Protein AF-L7F047-F1 (afdb_monomer_lite)

Sequence (87 aa):
MVPPAPVRPQGGGVVDSIRVIRPRIAFLENVSNIRTRGLEVVLGDLAEIGYRARWVCVRATAAQPPHLRDRWFCVATPEDPDEQPRL

Foldseek 3Di:
DPPPDPDDDPDDDPLVVCLVVVDQKDKD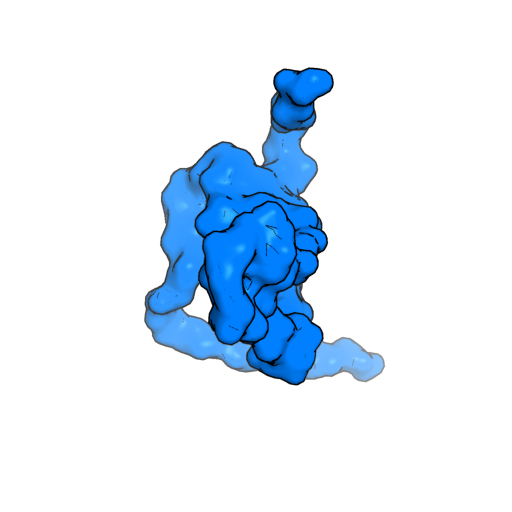KDFPCCVVVDPVVVCVSCVVSQKDKDKDWDAPVVDDDDDRRTMIMMMIGGNDDPDDPPD

InterPro domains:
  IPR001525 C-5 cytosine methyltransferase [PF00145] (15-81)
  IPR029063 S-adenosyl-L-methionine-dependent methyltransferase superfamily [G3DSA:3.40.50.150] (13-86)
  IPR029063 S-adenosyl-L-methionine-dependent methyltransferase superfamily [SSF53335] (14-80)

Structure (mmCIF, N/CA/C/O backbone):
data_AF-L7F047-F1
#
_entry.id   AF-L7F047-F1
#
loop_
_atom_site.group_PDB
_atom_site.id
_atom_site.type_symbol
_atom_site.label_atom_id
_atom_site.label_alt_id
_atom_site.label_comp_id
_atom_site.label_asym_id
_atom_site.label_entity_id
_atom_site.label_seq_id
_atom_site.pdbx_PDB_ins_code
_atom_site.Cartn_x
_atom_site.Cartn_y
_atom_site.Cartn_z
_atom_site.occupancy
_atom_site.B_iso_or_equiv
_atom_site.auth_seq_id
_atom_site.auth_comp_id
_atom_site.auth_asym_id
_atom_site.auth_atom_id
_atom_site.pdbx_PDB_model_num
ATOM 1 N N . MET A 1 1 ? -15.765 17.830 -17.622 1.00 51.53 1 MET A N 1
ATOM 2 C CA . MET A 1 1 ? -15.775 16.404 -18.005 1.00 51.53 1 MET A CA 1
ATOM 3 C C . MET A 1 1 ? -15.113 15.635 -16.874 1.00 51.53 1 MET A C 1
ATOM 5 O O . MET A 1 1 ? -13.898 15.695 -16.754 1.00 51.53 1 MET A O 1
ATOM 9 N N . VAL A 1 2 ? -15.902 15.051 -15.970 1.00 53.03 2 VAL A N 1
ATOM 10 C CA . VAL A 1 2 ? -15.371 14.188 -14.901 1.00 53.03 2 VAL A CA 1
ATOM 11 C C . VAL A 1 2 ? -14.939 12.882 -15.578 1.00 53.03 2 VAL A C 1
ATOM 13 O O . VAL A 1 2 ? -15.751 12.331 -16.325 1.00 53.03 2 VAL A O 1
ATOM 16 N N . PRO A 1 3 ? -13.684 12.421 -15.430 1.00 45.88 3 PRO A N 1
ATOM 17 C CA . PRO A 1 3 ? -13.279 11.134 -15.984 1.00 45.88 3 PRO A CA 1
ATOM 18 C C . PRO A 1 3 ? -14.171 10.028 -15.396 1.00 45.88 3 PRO A C 1
ATOM 20 O O . PRO A 1 3 ? -14.561 10.131 -14.230 1.00 45.88 3 PRO A O 1
ATOM 23 N N . PRO A 1 4 ? -14.539 8.997 -16.177 1.00 44.22 4 PRO A N 1
ATOM 24 C CA . PRO A 1 4 ? -15.351 7.905 -15.656 1.00 44.22 4 PRO A CA 1
ATOM 25 C C . PRO A 1 4 ? -14.640 7.280 -14.452 1.00 44.22 4 PRO A C 1
ATOM 27 O O . PRO A 1 4 ? -13.427 7.062 -14.493 1.00 44.22 4 PRO A O 1
ATOM 30 N N . ALA A 1 5 ? -15.393 7.021 -13.379 1.00 54.41 5 ALA A N 1
ATOM 31 C CA . ALA A 1 5 ? -14.870 6.302 -12.225 1.00 54.41 5 ALA A CA 1
ATOM 32 C C . ALA A 1 5 ? -14.261 4.971 -12.708 1.00 54.41 5 ALA A C 1
ATOM 34 O O . ALA A 1 5 ? -14.885 4.293 -13.534 1.00 54.41 5 ALA A O 1
ATOM 35 N N . PRO A 1 6 ? -13.049 4.604 -12.258 1.00 54.47 6 PRO A N 1
ATOM 36 C CA . PRO A 1 6 ? -12.423 3.361 -12.680 1.00 54.47 6 PRO A CA 1
ATOM 37 C C 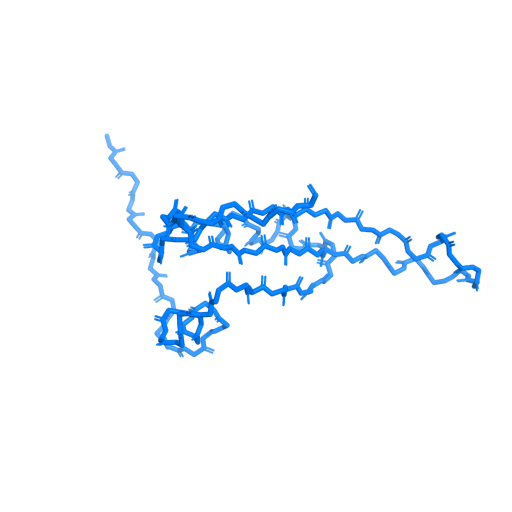. PRO A 1 6 ? -13.344 2.180 -12.346 1.00 54.47 6 PRO A C 1
ATOM 39 O O . PRO A 1 6 ? -13.840 2.052 -11.227 1.00 54.47 6 PRO A O 1
ATOM 42 N N . VAL A 1 7 ? -13.597 1.323 -13.340 1.00 53.06 7 VAL A N 1
ATOM 43 C CA . VAL A 1 7 ? -14.355 0.078 -13.160 1.00 53.06 7 VAL A CA 1
ATOM 44 C C . VAL A 1 7 ? -13.561 -0.813 -12.207 1.00 53.06 7 VAL A C 1
ATOM 46 O O . VAL A 1 7 ? -12.479 -1.284 -12.559 1.00 53.06 7 VAL A O 1
ATOM 49 N N . ARG A 1 8 ? -14.071 -1.021 -10.987 1.00 59.78 8 ARG A N 1
ATOM 50 C CA . ARG A 1 8 ? -13.390 -1.861 -9.997 1.00 59.78 8 ARG A CA 1
ATOM 51 C C . ARG A 1 8 ? -13.480 -3.342 -10.372 1.00 59.78 8 ARG A C 1
ATOM 53 O O . ARG A 1 8 ? -14.562 -3.803 -10.745 1.00 59.78 8 ARG A O 1
ATOM 60 N N . PRO A 1 9 ? -12.393 -4.117 -10.223 1.00 52.12 9 PRO A N 1
ATOM 61 C CA . PRO A 1 9 ? -12.490 -5.568 -10.245 1.00 52.12 9 PRO A CA 1
ATOM 62 C C . PRO A 1 9 ? -13.393 -6.040 -9.096 1.00 52.12 9 PRO A C 1
ATOM 64 O O . PRO A 1 9 ? -13.343 -5.525 -7.979 1.00 52.12 9 PRO A O 1
ATOM 67 N N . GLN A 1 10 ? -14.259 -7.004 -9.394 1.00 49.78 10 GLN A N 1
ATOM 68 C CA . GLN A 1 10 ? -15.264 -7.505 -8.465 1.00 49.78 10 GLN A CA 1
ATOM 69 C C . GLN A 1 10 ? -14.608 -8.447 -7.442 1.00 49.78 10 GLN A C 1
ATOM 71 O O . GLN A 1 10 ? -14.395 -9.613 -7.745 1.00 49.78 10 GLN A O 1
ATOM 76 N N . GLY A 1 11 ? -14.296 -7.916 -6.255 1.00 52.66 11 GLY A N 1
ATOM 77 C CA . GLY A 1 11 ? -14.078 -8.636 -4.991 1.00 52.66 11 GLY A CA 1
ATOM 78 C C . GLY A 1 11 ? -12.825 -9.518 -4.873 1.00 52.66 11 GLY A C 1
ATOM 79 O O . GLY A 1 11 ? -12.684 -10.516 -5.572 1.00 52.66 11 GLY A O 1
ATOM 80 N N . GLY A 1 12 ? -11.966 -9.218 -3.889 1.00 71.12 12 GLY A N 1
ATOM 81 C CA . GLY A 1 12 ? -10.949 -10.162 -3.393 1.00 71.12 12 GLY A CA 1
ATOM 82 C C . GLY A 1 12 ? -9.527 -9.614 -3.264 1.00 71.12 12 GLY A C 1
ATOM 83 O O . GLY A 1 12 ? -8.571 -10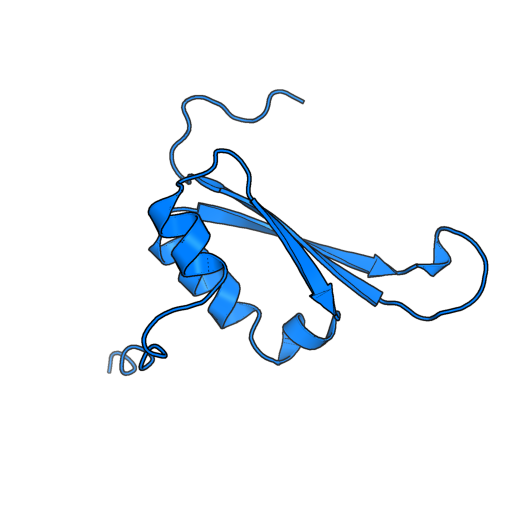.367 -3.444 1.00 71.12 12 GLY A O 1
ATOM 84 N N . GLY A 1 13 ? -9.360 -8.317 -2.992 1.00 86.50 13 GLY A N 1
ATOM 85 C CA . GLY A 1 13 ? -8.044 -7.690 -2.831 1.00 86.50 13 GLY A CA 1
ATOM 86 C C . GLY A 1 13 ? -7.652 -7.413 -1.377 1.00 86.50 13 GLY A C 1
ATOM 87 O O . GLY A 1 13 ? -8.486 -7.389 -0.475 1.00 86.50 13 GLY A O 1
ATOM 88 N N . VAL A 1 14 ? -6.371 -7.105 -1.149 1.00 91.69 14 VAL A N 1
ATOM 89 C CA . VAL A 1 14 ? -5.870 -6.687 0.176 1.00 91.69 14 VAL A CA 1
ATOM 90 C C . VAL A 1 14 ? -6.616 -5.453 0.703 1.00 91.69 14 VAL A C 1
ATOM 92 O O . VAL A 1 14 ? -6.914 -5.384 1.894 1.00 91.69 14 VAL A O 1
ATOM 95 N N . VAL A 1 15 ? -6.984 -4.505 -0.168 1.00 92.50 15 VAL A N 1
ATOM 96 C CA . VAL A 1 15 ? -7.780 -3.330 0.230 1.00 92.50 15 VAL A CA 1
ATOM 97 C C . VAL A 1 15 ? -9.169 -3.738 0.722 1.00 92.50 15 VAL A C 1
ATOM 99 O O . VAL A 1 15 ? -9.626 -3.201 1.728 1.00 92.50 15 VAL A O 1
ATOM 102 N N . ASP A 1 16 ? -9.824 -4.719 0.093 1.00 93.06 16 ASP A N 1
ATOM 103 C CA . ASP A 1 16 ? -11.122 -5.210 0.569 1.00 93.06 16 ASP A CA 1
ATOM 104 C C . ASP A 1 16 ? -11.002 -5.789 1.981 1.00 93.06 16 ASP A C 1
ATOM 106 O O . ASP A 1 16 ? -11.848 -5.519 2.835 1.00 93.06 16 ASP A O 1
ATOM 110 N N . SER A 1 17 ? -9.924 -6.533 2.257 1.00 94.81 17 SER A N 1
ATOM 111 C CA . SER A 1 17 ? -9.637 -7.037 3.603 1.00 94.81 17 SER A CA 1
ATOM 112 C C . SER A 1 17 ? -9.432 -5.897 4.602 1.00 94.81 17 SER A C 1
ATOM 114 O O . SER A 1 17 ? -10.003 -5.937 5.689 1.00 94.81 17 SER A O 1
ATOM 116 N N . ILE A 1 18 ? -8.678 -4.854 4.239 1.00 95.44 18 ILE A N 1
ATOM 117 C CA . ILE A 1 18 ? -8.476 -3.667 5.088 1.00 95.44 18 ILE A CA 1
ATOM 118 C C . ILE A 1 18 ? -9.807 -2.949 5.342 1.00 95.44 18 ILE A C 1
ATOM 120 O O . ILE A 1 18 ? -10.084 -2.553 6.473 1.00 95.44 18 ILE A O 1
ATOM 124 N N . ARG A 1 19 ? -10.664 -2.825 4.323 1.00 93.94 19 ARG A N 1
ATOM 125 C CA . ARG A 1 19 ? -11.987 -2.201 4.441 1.00 93.94 19 ARG A CA 1
ATOM 126 C C . ARG A 1 19 ? -12.889 -2.945 5.424 1.00 93.94 19 ARG A C 1
ATOM 128 O O . ARG A 1 19 ? -13.607 -2.299 6.177 1.00 93.94 19 ARG A O 1
ATOM 135 N N . VAL A 1 20 ? -12.857 -4.278 5.412 1.00 94.06 20 VAL A N 1
ATOM 136 C CA . VAL A 1 20 ? -13.682 -5.118 6.296 1.00 94.06 20 VAL A CA 1
ATOM 137 C C . VAL A 1 20 ? -13.112 -5.169 7.714 1.00 94.06 20 VAL A C 1
ATOM 139 O O . VAL A 1 20 ? -13.849 -4.983 8.675 1.00 94.06 20 VAL A O 1
ATOM 142 N N . ILE A 1 21 ? -11.805 -5.409 7.855 1.00 95.62 21 ILE A N 1
ATOM 143 C CA . ILE A 1 21 ? -11.149 -5.605 9.159 1.00 95.62 21 ILE A CA 1
ATOM 144 C C . ILE A 1 21 ? -10.947 -4.274 9.895 1.00 95.62 21 ILE A C 1
ATOM 146 O O . ILE A 1 21 ? -10.920 -4.251 11.122 1.00 95.62 21 ILE A O 1
ATOM 150 N N . ARG A 1 22 ? -10.793 -3.168 9.157 1.00 94.06 22 ARG A N 1
ATOM 151 C CA . ARG A 1 22 ? -10.491 -1.825 9.681 1.00 94.06 22 ARG A CA 1
ATOM 152 C C . ARG A 1 22 ? -9.308 -1.819 10.672 1.00 94.06 22 ARG A C 1
ATOM 154 O O . ARG A 1 22 ? -9.442 -1.318 11.789 1.00 94.06 22 ARG A O 1
ATOM 161 N N . PRO A 1 23 ? -8.127 -2.362 10.302 1.00 95.00 23 PRO A N 1
ATOM 162 C CA . PRO A 1 23 ? -6.974 -2.387 11.198 1.00 95.00 23 PRO A CA 1
ATOM 163 C C . PRO A 1 23 ? -6.470 -0.971 11.516 1.00 95.00 23 PRO A C 1
ATOM 165 O O . PRO A 1 23 ? -6.489 -0.086 10.660 1.00 95.00 23 PRO A O 1
ATOM 168 N N . ARG A 1 24 ? -5.927 -0.769 12.723 1.00 94.38 24 ARG A N 1
ATOM 169 C CA . ARG A 1 24 ? -5.276 0.502 13.106 1.00 94.38 24 ARG A CA 1
ATOM 170 C C . ARG A 1 24 ? -4.054 0.815 12.237 1.00 94.38 24 ARG A C 1
ATOM 172 O O . ARG A 1 24 ? -3.769 1.977 11.973 1.00 94.38 24 ARG A O 1
ATOM 179 N N . ILE A 1 25 ? -3.346 -0.226 11.799 1.00 95.88 25 ILE A N 1
ATOM 180 C CA . ILE A 1 25 ? -2.166 -0.136 10.938 1.00 95.88 25 ILE A CA 1
ATOM 181 C C . ILE A 1 25 ? -2.244 -1.256 9.898 1.00 95.88 25 ILE A C 1
ATOM 183 O O . ILE A 1 25 ? -2.420 -2.419 10.257 1.00 95.88 25 ILE A O 1
ATOM 187 N N . ALA A 1 26 ? -2.062 -0.914 8.625 1.00 96.44 26 ALA A N 1
ATOM 188 C CA . ALA A 1 26 ? -1.801 -1.866 7.551 1.00 96.44 26 ALA A CA 1
ATOM 189 C C . ALA A 1 26 ? -0.378 -1.655 7.017 1.00 96.44 26 ALA A C 1
ATOM 191 O O . ALA A 1 26 ? -0.018 -0.547 6.622 1.00 96.44 26 ALA A O 1
ATOM 192 N N . PHE A 1 27 ? 0.427 -2.718 7.012 1.00 97.00 27 PHE A N 1
ATOM 193 C CA . PHE A 1 27 ? 1.770 -2.725 6.436 1.00 97.00 27 PHE A CA 1
ATOM 194 C C . PHE A 1 27 ? 1.774 -3.567 5.163 1.00 97.00 27 PHE A C 1
ATOM 196 O O . PHE A 1 27 ? 1.432 -4.748 5.201 1.00 97.00 27 PHE A O 1
ATOM 203 N N . LEU A 1 28 ? 2.143 -2.953 4.043 1.00 96.00 28 LEU A N 1
ATOM 204 C CA . LEU A 1 28 ? 2.111 -3.558 2.717 1.00 96.00 28 LEU A CA 1
ATOM 205 C C . LEU A 1 28 ? 3.521 -3.620 2.131 1.00 96.00 28 LEU A C 1
ATOM 207 O O . LEU A 1 28 ? 4.291 -2.664 2.242 1.00 96.00 28 LEU A O 1
ATOM 211 N N . GLU A 1 29 ? 3.829 -4.726 1.459 1.00 94.56 29 GLU A N 1
ATOM 212 C CA . GLU A 1 29 ? 5.066 -4.928 0.703 1.00 94.56 29 GLU A CA 1
ATOM 213 C C . GLU A 1 29 ? 4.731 -5.295 -0.742 1.00 94.56 29 GLU A C 1
ATOM 215 O O . GLU A 1 29 ? 3.750 -5.990 -1.013 1.00 94.56 29 GLU A O 1
ATOM 220 N N . ASN A 1 30 ? 5.522 -4.775 -1.679 1.00 94.31 30 ASN A N 1
ATOM 221 C CA . ASN A 1 30 ? 5.491 -5.203 -3.071 1.00 94.31 30 ASN A CA 1
ATOM 222 C C . ASN A 1 30 ? 6.841 -4.922 -3.753 1.00 94.31 30 ASN A C 1
ATOM 224 O O . ASN A 1 30 ? 7.716 -4.231 -3.227 1.00 94.31 30 ASN A O 1
ATOM 228 N N . VAL A 1 31 ? 7.023 -5.411 -4.977 1.00 91.69 31 VAL A N 1
ATOM 229 C CA . VAL A 1 31 ? 8.136 -5.013 -5.844 1.00 91.69 31 VAL A CA 1
ATOM 230 C C . VAL A 1 31 ? 8.045 -3.528 -6.215 1.00 91.69 31 VAL A C 1
ATOM 232 O O . VAL A 1 31 ? 6.958 -2.989 -6.428 1.00 91.69 31 VAL A O 1
ATOM 235 N N . SER A 1 32 ? 9.192 -2.860 -6.377 1.00 91.94 32 SER A N 1
ATOM 236 C CA . SER A 1 32 ? 9.240 -1.418 -6.689 1.00 91.94 32 SER A CA 1
ATOM 237 C C . SER A 1 32 ? 8.555 -1.011 -7.997 1.00 91.94 32 SER A C 1
ATOM 239 O O . SER A 1 32 ? 8.183 0.153 -8.147 1.00 91.94 32 SER A O 1
ATOM 241 N N . ASN A 1 33 ? 8.327 -1.954 -8.921 1.00 93.62 33 ASN A N 1
ATOM 242 C CA . ASN A 1 33 ? 7.600 -1.703 -10.170 1.00 93.62 33 ASN A CA 1
ATOM 243 C C . ASN A 1 33 ? 6.146 -1.256 -9.951 1.00 93.62 33 ASN A C 1
ATOM 245 O O . ASN A 1 33 ? 5.555 -0.702 -10.874 1.00 93.62 33 ASN A O 1
ATOM 249 N N . ILE A 1 34 ? 5.576 -1.433 -8.752 1.00 93.44 34 ILE A N 1
ATOM 250 C CA . ILE A 1 34 ? 4.242 -0.908 -8.436 1.00 93.44 34 ILE A CA 1
ATOM 251 C C . ILE A 1 34 ? 4.160 0.611 -8.640 1.00 93.44 34 ILE A C 1
ATOM 253 O O . ILE A 1 34 ? 3.130 1.108 -9.082 1.00 93.44 34 ILE A O 1
ATOM 257 N N . ARG A 1 35 ? 5.269 1.343 -8.443 1.00 92.62 35 ARG A N 1
ATOM 258 C CA . ARG A 1 35 ? 5.354 2.798 -8.660 1.00 92.62 35 ARG A CA 1
ATOM 259 C C . ARG A 1 35 ? 4.880 3.261 -10.037 1.00 92.62 35 ARG A C 1
ATOM 261 O O . ARG A 1 35 ? 4.492 4.413 -10.165 1.00 92.62 35 ARG A O 1
ATOM 268 N N . THR A 1 36 ? 4.986 2.412 -11.056 1.00 92.62 36 THR A N 1
ATOM 269 C CA . THR A 1 36 ? 4.620 2.745 -12.440 1.00 92.62 36 THR A CA 1
ATOM 270 C C . THR A 1 36 ? 3.472 1.895 -12.975 1.00 92.62 36 THR A C 1
ATOM 272 O O . THR A 1 36 ? 3.099 2.052 -14.133 1.00 92.62 36 THR A O 1
ATOM 275 N N . ARG A 1 37 ? 2.941 0.962 -12.173 1.00 90.25 37 ARG A N 1
ATOM 276 C CA . ARG A 1 37 ? 1.977 -0.055 -12.623 1.00 90.25 37 ARG A CA 1
ATOM 277 C C . ARG A 1 37 ? 0.764 -0.215 -11.700 1.00 90.25 37 ARG A C 1
ATOM 279 O O . ARG A 1 37 ? 0.130 -1.264 -11.750 1.00 90.25 37 ARG A O 1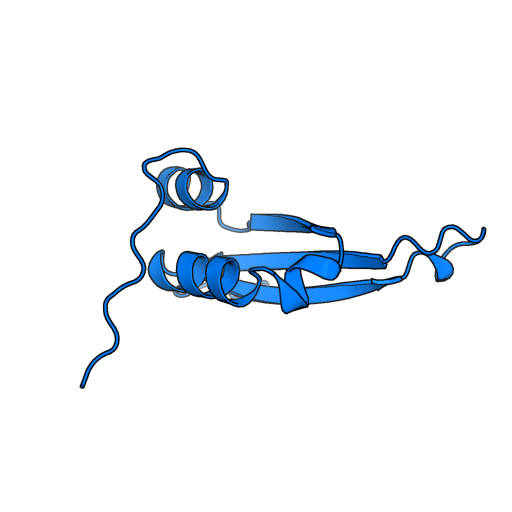
ATOM 286 N N . GLY A 1 38 ? 0.467 0.757 -10.838 1.00 89.62 38 GLY A N 1
ATOM 287 C CA . GLY A 1 38 ? -0.704 0.666 -9.958 1.00 89.62 38 GLY A CA 1
ATOM 288 C C . GLY A 1 38 ? -0.553 1.274 -8.568 1.00 89.62 38 GLY A C 1
ATOM 289 O O . GLY A 1 38 ? -1.411 1.040 -7.720 1.00 89.62 38 GLY A O 1
ATOM 290 N N . LEU A 1 39 ? 0.511 2.032 -8.291 1.00 92.88 39 LEU A N 1
ATOM 291 C CA . LEU A 1 39 ? 0.652 2.742 -7.019 1.00 92.88 39 LEU A CA 1
ATOM 292 C C . LEU A 1 39 ? -0.507 3.722 -6.808 1.00 92.88 39 LEU A C 1
ATOM 294 O O . LEU A 1 39 ? -1.066 3.789 -5.722 1.00 92.88 39 LEU A O 1
ATOM 298 N N . GLU A 1 40 ? -0.888 4.449 -7.850 1.00 93.50 40 GLU A N 1
ATOM 299 C CA . GLU A 1 40 ? -2.021 5.367 -7.864 1.00 93.50 40 GLU A CA 1
ATOM 300 C C . GLU A 1 40 ? -3.346 4.668 -7.549 1.00 93.50 40 GLU A C 1
ATOM 302 O O . GLU A 1 40 ? -4.154 5.219 -6.807 1.00 93.50 40 GLU A O 1
ATOM 307 N N . VAL A 1 41 ? -3.529 3.436 -8.036 1.00 93.12 41 VAL A N 1
ATOM 308 C CA . VAL A 1 41 ? -4.713 2.623 -7.737 1.00 93.12 41 VAL A CA 1
ATOM 309 C C . VAL A 1 41 ? -4.717 2.244 -6.262 1.00 93.12 41 VAL A C 1
ATOM 311 O O . VAL A 1 41 ? -5.682 2.534 -5.571 1.00 93.12 41 VAL A O 1
ATOM 314 N N . VAL A 1 42 ? -3.612 1.695 -5.743 1.00 93.12 42 VAL A N 1
ATOM 315 C CA . VAL A 1 42 ? -3.518 1.299 -4.327 1.00 93.12 42 VAL A CA 1
ATOM 316 C C . VAL A 1 42 ? -3.715 2.489 -3.386 1.00 93.12 42 VAL A C 1
ATOM 318 O O . VAL A 1 42 ? -4.441 2.377 -2.403 1.00 93.12 42 VAL A O 1
ATOM 321 N N . LEU A 1 43 ? -3.077 3.630 -3.664 1.00 95.25 43 LEU A N 1
ATOM 322 C CA . LEU A 1 43 ? -3.211 4.826 -2.830 1.00 95.25 43 LEU A CA 1
ATOM 323 C C . LEU A 1 43 ? -4.615 5.433 -2.923 1.00 95.25 43 LEU A C 1
ATOM 325 O O . LEU A 1 43 ? -5.142 5.861 -1.900 1.00 95.25 43 LEU A O 1
ATOM 329 N N . GLY A 1 44 ? -5.215 5.456 -4.116 1.00 94.88 44 GLY A N 1
ATOM 330 C CA . GLY A 1 44 ? -6.585 5.926 -4.314 1.00 94.88 44 GLY A CA 1
ATOM 331 C C . GLY A 1 44 ? -7.600 5.043 -3.595 1.00 94.88 44 GLY A C 1
ATOM 332 O O . GLY A 1 44 ? -8.437 5.551 -2.857 1.00 94.88 44 GLY A O 1
ATOM 333 N N . ASP A 1 45 ? -7.462 3.727 -3.731 1.00 94.81 45 ASP A N 1
ATOM 334 C CA . ASP A 1 45 ? -8.311 2.743 -3.068 1.00 94.81 45 ASP A CA 1
ATOM 335 C C . ASP A 1 45 ? -8.200 2.834 -1.534 1.00 94.81 45 ASP A C 1
ATOM 337 O O . ASP A 1 45 ? -9.219 2.810 -0.846 1.00 94.81 45 ASP A O 1
ATOM 341 N N . LEU A 1 46 ? -6.985 2.988 -0.985 1.00 95.12 46 LEU A N 1
ATOM 342 C CA . LEU A 1 46 ? -6.770 3.214 0.451 1.00 95.12 46 LEU A CA 1
ATOM 343 C C . LEU A 1 46 ? -7.411 4.526 0.927 1.00 95.12 46 LEU A C 1
ATOM 345 O O . LEU A 1 46 ? -8.090 4.529 1.954 1.00 95.12 46 LEU A O 1
ATOM 349 N N . ALA A 1 47 ? -7.234 5.619 0.182 1.00 94.81 47 ALA A N 1
ATOM 350 C CA . ALA A 1 47 ? -7.842 6.906 0.514 1.00 94.81 47 ALA A CA 1
ATOM 351 C C . ALA A 1 47 ? -9.375 6.826 0.497 1.00 94.81 47 ALA A C 1
ATOM 353 O O . ALA A 1 47 ? -10.036 7.330 1.399 1.00 94.81 47 ALA A O 1
ATOM 354 N N . GLU A 1 48 ? -9.952 6.125 -0.477 1.00 94.81 48 GLU A N 1
ATOM 355 C CA . GLU A 1 48 ? -11.401 5.973 -0.602 1.00 94.81 48 GLU A CA 1
ATOM 356 C C . GLU A 1 48 ? -12.025 5.180 0.556 1.00 94.81 48 GLU A C 1
ATOM 358 O O . GLU A 1 48 ? -13.161 5.445 0.946 1.00 94.81 48 GLU A O 1
ATOM 363 N N . ILE A 1 49 ? -11.280 4.245 1.155 1.00 93.81 49 ILE A N 1
ATOM 364 C CA . ILE A 1 49 ? -11.708 3.543 2.376 1.00 93.81 49 ILE A CA 1
ATOM 365 C C . ILE A 1 49 ? -11.297 4.277 3.669 1.00 93.81 49 ILE A C 1
ATOM 367 O O . ILE A 1 49 ? -11.388 3.709 4.763 1.00 93.81 49 ILE A O 1
ATOM 371 N N . GLY A 1 50 ? -10.850 5.532 3.560 1.00 94.81 50 GLY A N 1
ATOM 372 C CA . GLY A 1 50 ? -10.525 6.408 4.683 1.00 94.81 50 GLY A CA 1
ATOM 373 C C . GLY A 1 50 ? -9.201 6.076 5.365 1.00 94.81 50 GLY A C 1
ATOM 374 O O . GLY A 1 50 ? -9.113 6.163 6.590 1.00 94.81 50 GLY A O 1
ATOM 375 N N . TYR A 1 51 ? -8.190 5.646 4.605 1.00 95.06 51 TYR A N 1
ATOM 376 C CA . TYR A 1 51 ? -6.824 5.448 5.087 1.00 95.06 51 TYR A CA 1
ATOM 377 C C . TYR A 1 51 ? -5.855 6.436 4.440 1.00 95.06 51 TYR A C 1
ATOM 379 O O . TYR A 1 51 ? -5.745 6.529 3.220 1.00 95.06 51 TYR A O 1
ATOM 387 N N . ARG A 1 52 ? -5.039 7.083 5.272 1.00 95.62 52 ARG A N 1
ATOM 388 C CA . ARG A 1 52 ? -3.840 7.793 4.831 1.00 95.62 52 ARG A CA 1
ATOM 389 C C . ARG A 1 52 ? -2.680 6.814 4.737 1.00 95.62 52 ARG A C 1
ATOM 391 O O . ARG A 1 52 ? -2.437 6.034 5.654 1.00 95.62 52 ARG A O 1
ATOM 398 N N . ALA A 1 53 ? -1.902 6.923 3.666 1.00 95.44 53 ALA A N 1
ATOM 399 C CA . ALA A 1 53 ? -0.755 6.066 3.413 1.00 95.44 53 ALA A CA 1
ATOM 400 C C . ALA A 1 53 ? 0.549 6.865 3.274 1.00 95.44 53 ALA A C 1
ATOM 402 O O . ALA A 1 53 ? 0.592 7.931 2.659 1.00 95.44 53 ALA A O 1
ATOM 403 N N . ARG A 1 54 ? 1.639 6.320 3.819 1.00 96.31 54 ARG A N 1
ATOM 404 C CA . ARG A 1 54 ? 3.021 6.731 3.537 1.00 96.31 54 ARG A CA 1
ATOM 405 C C . ARG A 1 54 ? 3.770 5.539 2.969 1.00 96.31 54 ARG A C 1
ATOM 407 O O . ARG A 1 54 ? 3.537 4.408 3.388 1.00 96.31 54 ARG A O 1
ATOM 414 N N . TRP A 1 55 ? 4.673 5.778 2.029 1.00 96.31 55 TRP A N 1
ATOM 415 C CA . TRP A 1 55 ? 5.409 4.703 1.377 1.00 96.31 55 TRP A CA 1
ATOM 416 C C . TRP A 1 55 ? 6.839 5.109 1.041 1.00 96.31 55 TRP A C 1
ATOM 418 O O . TRP A 1 55 ? 7.165 6.291 0.945 1.00 96.31 55 TRP A O 1
ATOM 428 N N . VAL A 1 56 ? 7.692 4.105 0.862 1.00 94.06 56 VAL A N 1
ATOM 429 C CA . VAL A 1 56 ? 9.097 4.263 0.487 1.00 94.06 56 VAL A CA 1
ATOM 430 C C . VAL A 1 56 ? 9.554 3.051 -0.322 1.00 94.06 56 VAL A C 1
ATOM 432 O O . VAL A 1 56 ? 9.036 1.949 -0.146 1.00 94.06 56 VAL A O 1
ATOM 435 N N . CYS A 1 57 ? 10.532 3.234 -1.209 1.00 92.06 57 CYS A N 1
ATOM 436 C CA . CYS A 1 57 ? 11.258 2.111 -1.798 1.00 92.06 57 CYS A CA 1
ATOM 437 C C . CYS A 1 57 ? 12.609 1.960 -1.102 1.00 92.06 57 CYS A C 1
ATOM 439 O O . CYS A 1 57 ? 13.391 2.909 -1.068 1.00 92.06 57 CYS A O 1
ATOM 441 N N . VAL A 1 58 ? 12.889 0.771 -0.578 1.00 86.44 58 VAL A N 1
ATOM 442 C CA . VAL A 1 58 ? 14.156 0.448 0.083 1.00 86.44 58 VAL A CA 1
ATOM 443 C C . VAL A 1 58 ? 14.928 -0.530 -0.791 1.00 86.44 58 VAL A C 1
ATOM 445 O O . VAL A 1 58 ? 14.374 -1.516 -1.283 1.00 86.44 58 VAL A O 1
ATOM 448 N N . ARG A 1 59 ? 16.216 -0.243 -0.990 1.00 76.81 59 ARG A N 1
ATOM 449 C CA . ARG A 1 59 ? 17.144 -1.131 -1.695 1.00 76.81 59 ARG A CA 1
ATOM 450 C C . ARG A 1 59 ? 17.806 -2.061 -0.688 1.00 76.81 59 ARG A C 1
ATOM 452 O O . ARG A 1 59 ? 18.350 -1.592 0.310 1.00 76.81 59 ARG A O 1
ATOM 459 N N . ALA A 1 60 ? 17.813 -3.362 -0.970 1.00 65.69 60 ALA A N 1
ATOM 460 C CA . ALA A 1 60 ? 18.420 -4.366 -0.092 1.00 65.69 60 ALA A CA 1
ATOM 461 C C . ALA A 1 60 ? 19.944 -4.202 0.097 1.00 65.69 60 ALA A C 1
ATOM 463 O O . ALA A 1 60 ? 20.504 -4.765 1.026 1.00 65.69 60 ALA A O 1
ATOM 464 N N . THR A 1 61 ? 20.622 -3.372 -0.703 1.00 58.44 61 THR A N 1
ATOM 465 C CA . THR A 1 61 ? 22.066 -3.097 -0.569 1.00 58.44 61 THR A CA 1
ATOM 466 C C . THR A 1 61 ? 22.468 -2.377 0.729 1.00 58.44 61 THR A C 1
ATOM 468 O O . THR A 1 61 ? 23.655 -2.157 0.940 1.00 58.44 61 THR A O 1
ATOM 471 N N . ALA A 1 62 ? 21.520 -2.022 1.605 1.00 57.03 62 ALA A N 1
ATOM 472 C CA . ALA A 1 62 ? 21.806 -1.592 2.977 1.00 57.03 62 ALA A CA 1
ATOM 473 C C . ALA A 1 62 ? 22.258 -2.750 3.905 1.00 57.03 62 ALA A C 1
ATOM 475 O O . ALA A 1 62 ? 22.751 -2.485 4.997 1.00 57.03 62 ALA A O 1
ATOM 476 N N . ALA A 1 63 ? 22.144 -4.014 3.469 1.00 55.41 63 ALA A N 1
ATOM 477 C CA . ALA A 1 63 ? 22.705 -5.197 4.126 1.00 55.41 63 ALA A CA 1
ATOM 478 C C . ALA A 1 63 ? 23.279 -6.154 3.052 1.00 55.41 63 ALA A C 1
ATOM 480 O O . ALA A 1 63 ? 22.546 -6.670 2.216 1.00 55.41 63 ALA A O 1
ATOM 481 N N . GLN A 1 64 ? 24.605 -6.332 3.012 1.00 50.78 64 GLN A N 1
ATOM 482 C CA . GLN A 1 64 ? 25.359 -7.147 2.027 1.00 50.78 64 GLN A CA 1
ATOM 483 C C . GLN A 1 64 ? 24.788 -8.587 1.916 1.00 50.78 64 GLN A C 1
ATOM 485 O O . GLN A 1 64 ? 24.556 -9.148 2.988 1.00 50.78 64 GLN A O 1
ATOM 490 N N . PRO A 1 65 ? 24.582 -9.246 0.733 1.00 54.59 65 PRO A N 1
ATOM 491 C CA . PRO A 1 65 ? 25.229 -9.159 -0.603 1.00 54.59 65 PRO A CA 1
ATOM 492 C C . PRO A 1 65 ? 24.246 -8.844 -1.791 1.00 54.59 65 PRO A C 1
ATOM 494 O O . PRO A 1 65 ? 23.054 -8.642 -1.561 1.00 54.59 65 PRO A O 1
ATOM 497 N N . PRO A 1 66 ? 24.692 -8.747 -3.076 1.00 53.16 66 PRO A N 1
ATOM 498 C CA . PRO A 1 66 ? 24.020 -7.985 -4.138 1.00 53.16 66 PRO A CA 1
ATOM 499 C C . PRO A 1 66 ? 22.898 -8.763 -4.837 1.00 53.16 66 PRO A C 1
ATOM 501 O O . PRO A 1 66 ? 23.012 -9.186 -5.985 1.00 53.16 66 PRO A O 1
ATOM 504 N N . HIS A 1 67 ? 21.755 -8.874 -4.179 1.00 57.62 67 HIS A N 1
ATOM 505 C CA . HIS A 1 67 ? 20.498 -8.941 -4.911 1.00 57.62 67 HIS A CA 1
ATOM 506 C C . HIS A 1 67 ? 19.929 -7.522 -4.956 1.00 57.62 67 HIS A C 1
ATOM 508 O O . HIS A 1 67 ? 19.667 -6.930 -3.910 1.00 57.62 67 HIS A O 1
ATOM 514 N N . LEU A 1 68 ? 19.745 -6.959 -6.158 1.00 59.81 68 LEU A N 1
ATOM 515 C CA . LEU A 1 68 ? 19.075 -5.667 -6.392 1.00 59.81 68 LEU A CA 1
ATOM 516 C C . LEU A 1 68 ? 17.570 -5.797 -6.106 1.00 59.81 68 LEU A C 1
ATOM 518 O O . LEU A 1 68 ? 16.716 -5.644 -6.979 1.00 59.81 68 LEU A O 1
ATOM 522 N N . ARG A 1 69 ? 17.232 -6.205 -4.883 1.00 70.88 69 ARG A N 1
ATOM 523 C CA . ARG A 1 69 ? 15.866 -6.454 -4.455 1.00 70.88 69 ARG A CA 1
ATOM 524 C C . ARG A 1 69 ? 15.310 -5.147 -3.919 1.00 70.88 69 ARG A C 1
ATOM 526 O O . ARG A 1 69 ? 15.206 -4.942 -2.715 1.00 70.88 69 ARG A O 1
ATOM 533 N N . ASP A 1 70 ? 14.971 -4.266 -4.847 1.00 85.12 70 ASP A N 1
ATOM 534 C CA . ASP A 1 70 ? 14.249 -3.048 -4.521 1.00 85.12 70 ASP A CA 1
ATOM 535 C C . ASP A 1 70 ? 12.808 -3.433 -4.180 1.00 85.12 70 ASP A C 1
ATOM 537 O O . ASP A 1 70 ? 12.127 -4.137 -4.946 1.00 85.12 70 ASP A O 1
ATOM 541 N N . ARG A 1 71 ? 12.368 -3.019 -2.993 1.00 90.50 71 ARG A N 1
ATOM 542 C CA . ARG A 1 71 ? 11.014 -3.258 -2.502 1.00 90.50 71 ARG A CA 1
ATOM 543 C C . ARG A 1 71 ? 10.339 -1.969 -2.114 1.00 90.50 71 ARG A C 1
ATOM 545 O O . ARG A 1 71 ? 10.947 -1.082 -1.523 1.00 90.50 71 ARG A O 1
ATOM 552 N N . TRP A 1 72 ? 9.073 -1.890 -2.481 1.00 94.00 72 TRP A N 1
ATOM 553 C CA . TRP A 1 72 ? 8.153 -0.869 -2.044 1.00 94.00 72 TRP A CA 1
ATOM 554 C C . TRP A 1 72 ? 7.510 -1.327 -0.740 1.00 94.00 72 TRP A C 1
ATOM 556 O O . TRP A 1 72 ? 7.021 -2.451 -0.640 1.00 94.00 72 TRP A O 1
ATOM 566 N N . PHE A 1 73 ? 7.518 -0.435 0.238 1.00 94.75 73 PHE A N 1
ATOM 567 C CA . PHE A 1 73 ? 6.871 -0.612 1.523 1.00 94.75 73 PHE A CA 1
ATOM 568 C C . PHE A 1 73 ? 5.886 0.521 1.740 1.00 94.75 73 PHE A C 1
ATOM 570 O O . PHE A 1 73 ? 6.178 1.672 1.405 1.00 94.75 73 PHE A O 1
ATOM 577 N N . CYS A 1 74 ? 4.747 0.210 2.345 1.00 96.75 74 CYS A N 1
ATOM 578 C CA . CYS A 1 74 ? 3.739 1.194 2.692 1.00 96.75 74 CYS A CA 1
ATOM 579 C C . CYS A 1 74 ? 3.135 0.916 4.058 1.00 96.75 74 CYS A C 1
ATOM 581 O O . CYS A 1 74 ? 2.830 -0.222 4.401 1.00 96.75 74 CYS A O 1
ATOM 583 N N . VAL A 1 75 ? 2.959 1.989 4.819 1.00 97.69 75 VAL A N 1
ATOM 584 C CA . VAL A 1 75 ? 2.195 2.012 6.060 1.00 97.69 75 VAL A CA 1
ATOM 585 C C . VAL A 1 75 ? 0.944 2.834 5.801 1.00 97.69 75 VAL A C 1
ATOM 587 O O . VAL A 1 75 ? 1.047 3.985 5.368 1.00 97.69 75 VAL A O 1
ATOM 590 N N . ALA A 1 76 ? -0.218 2.259 6.089 1.00 96.88 76 ALA A N 1
ATOM 591 C CA . ALA A 1 76 ? -1.499 2.942 6.028 1.00 96.88 76 ALA A CA 1
ATOM 592 C C . ALA A 1 76 ? -2.197 2.926 7.392 1.00 96.88 76 ALA A C 1
ATOM 594 O O . ALA A 1 76 ? -2.218 1.904 8.081 1.00 96.88 76 ALA A O 1
ATOM 595 N N . THR A 1 77 ? -2.784 4.060 7.764 1.00 96.94 77 THR A N 1
ATOM 596 C CA . THR A 1 77 ? -3.554 4.263 9.001 1.00 96.94 77 THR A CA 1
ATOM 597 C C . THR A 1 77 ? -4.865 4.982 8.677 1.00 96.94 77 THR A C 1
ATOM 599 O O . THR A 1 77 ? -4.878 5.757 7.719 1.00 96.94 77 THR A O 1
ATOM 602 N N . PRO A 1 78 ? -5.955 4.782 9.439 1.00 95.62 78 PRO A N 1
ATOM 603 C CA . PRO A 1 78 ? -7.190 5.544 9.245 1.00 95.62 78 PRO A CA 1
ATOM 604 C C . PRO A 1 78 ? -6.938 7.066 9.243 1.00 95.62 78 PRO A C 1
ATOM 606 O O . PRO A 1 78 ? -6.086 7.545 9.992 1.00 95.62 78 PRO A O 1
ATOM 609 N N . GLU A 1 79 ? -7.634 7.819 8.382 1.00 87.06 79 GLU A N 1
ATOM 610 C CA . GLU A 1 79 ? -7.506 9.288 8.274 1.00 87.06 79 GLU A CA 1
ATOM 611 C C . GLU A 1 79 ? -8.006 10.038 9.507 1.00 87.06 79 GLU A C 1
ATOM 613 O O . GLU A 1 79 ? -7.528 11.139 9.775 1.00 87.06 79 GLU A O 1
ATOM 618 N N . ASP A 1 80 ? -8.903 9.418 10.270 1.00 71.25 80 ASP A N 1
ATOM 619 C CA . ASP A 1 80 ? -9.390 9.929 11.544 1.00 71.25 80 ASP A CA 1
ATOM 620 C C . ASP A 1 80 ? -8.861 9.057 12.694 1.00 71.25 80 ASP A C 1
ATOM 622 O O . ASP A 1 80 ? -9.326 7.926 12.894 1.00 71.25 8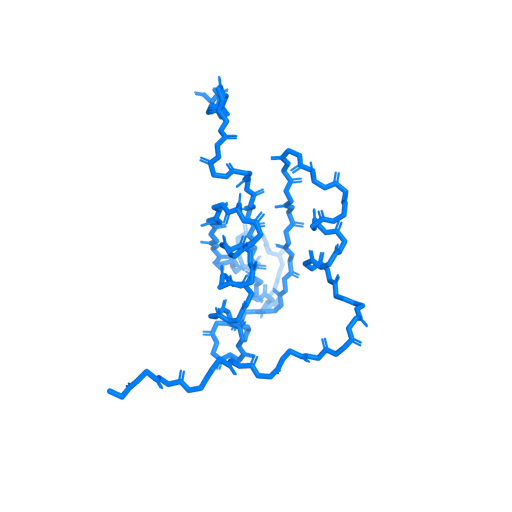0 ASP A O 1
ATOM 626 N N . PRO A 1 81 ? -7.817 9.524 13.400 1.00 59.81 81 PRO A N 1
ATOM 627 C CA . PRO A 1 81 ? -7.446 8.963 14.682 1.00 59.81 81 PRO A CA 1
ATOM 628 C C . PRO A 1 81 ? -7.287 10.077 15.732 1.00 59.81 81 PRO A C 1
ATOM 630 O O . PRO A 1 81 ? -6.399 10.920 15.607 1.00 59.81 81 PRO A O 1
ATOM 633 N N . ASP A 1 82 ? -7.961 9.986 16.880 1.00 51.78 82 ASP A N 1
ATOM 634 C CA . ASP A 1 82 ? -7.513 10.636 18.137 1.00 51.78 82 ASP A CA 1
ATOM 635 C C . ASP A 1 82 ? -6.101 10.159 18.599 1.00 51.78 82 ASP A C 1
ATOM 637 O O . ASP A 1 82 ? -5.655 10.397 19.720 1.00 51.78 82 ASP A O 1
ATOM 641 N N . GLU A 1 83 ? -5.339 9.478 17.742 1.00 48.06 83 GLU A N 1
ATOM 642 C CA . GLU A 1 83 ? -4.048 8.881 18.034 1.00 48.06 83 GLU A CA 1
ATOM 643 C C . GLU A 1 83 ? -3.147 8.970 16.796 1.00 48.06 83 GLU A C 1
ATOM 645 O O . GLU A 1 83 ? -3.040 8.059 15.972 1.00 48.06 83 GLU A O 1
ATOM 650 N N . GLN A 1 84 ? -2.437 10.091 16.679 1.00 45.62 84 GLN A N 1
ATOM 651 C CA . GLN A 1 84 ? -1.125 10.049 16.039 1.00 45.62 84 GLN A CA 1
ATOM 652 C C . GLN 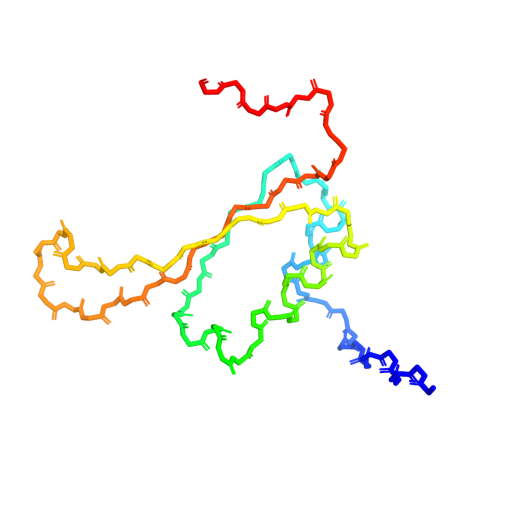A 1 84 ? -0.311 8.944 16.736 1.00 45.62 84 GLN A C 1
ATOM 654 O O . GLN A 1 84 ? -0.340 8.892 17.972 1.00 45.62 84 GLN A O 1
ATOM 659 N N . PRO A 1 85 ? 0.438 8.084 16.020 1.00 44.72 85 PRO A N 1
ATOM 660 C CA . PRO A 1 85 ? 1.402 7.231 16.688 1.00 44.72 85 PRO A CA 1
ATOM 661 C C . PRO A 1 85 ? 2.405 8.166 17.361 1.00 44.72 85 PRO A C 1
ATOM 663 O O . PRO A 1 85 ? 3.163 8.857 16.677 1.00 44.72 85 PRO A O 1
ATOM 666 N N . ARG A 1 86 ? 2.346 8.240 18.695 1.00 42.72 86 ARG A N 1
ATOM 667 C CA . ARG A 1 86 ? 3.354 8.911 19.512 1.00 42.72 86 ARG A CA 1
ATOM 668 C C . ARG A 1 86 ? 4.645 8.114 19.347 1.00 42.72 86 ARG A C 1
ATOM 670 O O . ARG A 1 86 ? 4.828 7.096 20.010 1.00 42.72 86 ARG A O 1
ATOM 677 N N . LEU A 1 87 ? 5.464 8.540 18.393 1.00 40.09 87 LEU A N 1
ATOM 678 C CA . LEU A 1 87 ? 6.895 8.264 18.381 1.00 40.09 87 LEU A CA 1
ATOM 679 C C . LEU A 1 87 ? 7.593 9.328 19.223 1.00 40.09 87 LEU A C 1
ATOM 681 O O . LEU A 1 87 ? 7.188 10.509 19.109 1.00 40.09 87 LEU A O 1
#

Organism: Streptomyces turgidiscabies (strain Car8) (NCBI:txid698760)

pLDDT: mean 79.94, std 19.37, range [40.09, 97.69]

Radius of gyration: 15.29 Å; chains: 1; bounding box: 41×27×38 Å

Secondary structure (DSSP, 8-state):
-PPPPP---SS--HHHHHHHH--S-EEEEEETTHHHHTHHHHHHHHHHTTEEEEEEEEEGGGSSS----EEEEEEEEES--S-----